Protein AF-A0A537VTG2-F1 (afdb_monomer_lite)

Structure (mmCIF, N/CA/C/O backbone):
data_AF-A0A537VTG2-F1
#
_entry.id   AF-A0A537VTG2-F1
#
loop_
_atom_site.group_PDB
_atom_site.id
_atom_site.type_symbol
_atom_site.label_atom_id
_atom_site.label_alt_id
_atom_site.label_comp_id
_atom_site.label_asym_id
_atom_site.label_entity_id
_atom_site.label_seq_id
_atom_site.pdbx_PDB_ins_code
_atom_site.Cartn_x
_atom_site.Cartn_y
_atom_site.Cartn_z
_atom_site.occupancy
_atom_site.B_iso_or_equiv
_atom_site.auth_seq_id
_atom_site.auth_comp_id
_atom_site.auth_asym_id
_atom_site.auth_atom_id
_atom_site.pdbx_PDB_model_num
ATOM 1 N N . MET A 1 1 ? 3.039 9.507 -6.081 1.00 64.75 1 MET A N 1
ATOM 2 C CA . MET A 1 1 ? 4.229 8.633 -5.942 1.00 64.75 1 MET A CA 1
ATOM 3 C C . MET A 1 1 ? 4.129 7.365 -6.793 1.00 64.75 1 MET A C 1
ATOM 5 O O . MET A 1 1 ? 4.999 7.167 -7.626 1.00 64.75 1 MET A O 1
ATOM 9 N N . ALA A 1 2 ? 3.069 6.552 -6.670 1.00 69.94 2 ALA A N 1
ATOM 10 C CA . ALA A 1 2 ? 2.929 5.300 -7.438 1.00 69.94 2 ALA A CA 1
ATOM 11 C C . ALA A 1 2 ? 2.891 5.485 -8.973 1.00 69.94 2 ALA A C 1
ATOM 13 O O . ALA A 1 2 ? 3.510 4.711 -9.693 1.00 69.94 2 ALA A O 1
ATOM 14 N N . LEU A 1 3 ? 2.238 6.549 -9.467 1.00 78.69 3 LEU A N 1
ATOM 15 C CA . LEU A 1 3 ? 2.189 6.874 -10.901 1.00 78.69 3 LEU A CA 1
ATOM 16 C C . LEU A 1 3 ? 3.594 7.129 -11.484 1.00 78.69 3 LEU A C 1
ATOM 18 O O . LEU A 1 3 ? 3.914 6.649 -12.561 1.00 78.69 3 LEU A O 1
ATOM 22 N N . ILE A 1 4 ? 4.452 7.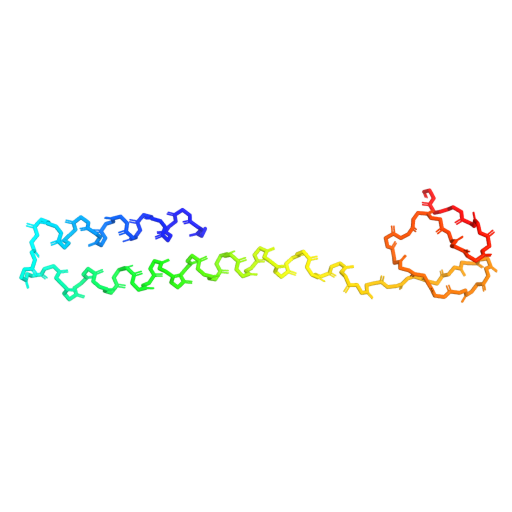837 -10.740 1.00 81.19 4 ILE A N 1
ATOM 23 C CA . ILE A 1 4 ? 5.824 8.173 -11.157 1.00 81.19 4 ILE A CA 1
ATOM 24 C C . ILE A 1 4 ? 6.693 6.910 -11.210 1.00 81.19 4 ILE A C 1
ATOM 26 O O . ILE A 1 4 ? 7.427 6.718 -12.174 1.00 81.19 4 ILE A O 1
ATOM 30 N N . GLY A 1 5 ? 6.567 6.020 -10.218 1.00 78.12 5 GLY A N 1
ATOM 31 C CA . GLY A 1 5 ? 7.267 4.731 -10.220 1.00 78.12 5 GLY A CA 1
ATOM 32 C C . GLY A 1 5 ? 6.892 3.864 -11.425 1.00 78.12 5 GLY A C 1
ATOM 33 O O . GLY A 1 5 ? 7.774 3.317 -12.079 1.00 78.12 5 GLY A O 1
ATOM 34 N N . PHE A 1 6 ? 5.601 3.806 -11.772 1.00 78.38 6 PHE A N 1
ATOM 35 C CA . PHE A 1 6 ? 5.117 3.060 -12.939 1.00 78.38 6 PHE A CA 1
ATOM 36 C C . PHE A 1 6 ? 5.622 3.642 -14.268 1.00 78.38 6 PHE A C 1
ATOM 38 O O . PHE A 1 6 ? 6.062 2.898 -15.143 1.00 78.38 6 PHE A O 1
ATOM 45 N N . VAL A 1 7 ? 5.623 4.973 -14.400 1.00 85.56 7 VAL A N 1
ATOM 46 C CA . VAL A 1 7 ? 6.138 5.663 -15.593 1.00 85.56 7 VAL A CA 1
ATOM 47 C C . VAL A 1 7 ? 7.637 5.411 -15.779 1.00 85.56 7 VAL A C 1
ATOM 49 O O . VAL A 1 7 ? 8.057 5.090 -16.886 1.00 85.56 7 VAL A O 1
ATOM 52 N N . LEU A 1 8 ? 8.446 5.479 -14.715 1.00 80.62 8 LEU A N 1
ATOM 53 C CA . LEU A 1 8 ? 9.888 5.195 -14.794 1.00 80.62 8 LEU A CA 1
ATOM 54 C C . LEU A 1 8 ? 10.179 3.741 -15.190 1.00 80.62 8 LEU A C 1
ATOM 56 O O . LEU A 1 8 ? 11.101 3.490 -15.965 1.00 80.62 8 LEU A O 1
ATOM 60 N N . LEU A 1 9 ? 9.368 2.797 -14.706 1.00 81.94 9 LEU A N 1
ATOM 61 C CA . LEU A 1 9 ? 9.480 1.377 -15.048 1.00 81.94 9 LEU A CA 1
ATOM 62 C C . LEU A 1 9 ? 9.181 1.137 -16.537 1.00 81.94 9 LEU A C 1
ATOM 64 O O . LEU A 1 9 ? 9.944 0.450 -17.214 1.00 81.94 9 LEU A O 1
ATOM 68 N N . LEU A 1 10 ? 8.121 1.761 -17.065 1.00 82.94 10 LEU A N 1
ATOM 69 C CA . LEU A 1 10 ? 7.780 1.709 -18.491 1.00 82.94 10 LEU A CA 1
ATOM 70 C C . LEU A 1 10 ? 8.865 2.342 -19.367 1.00 82.94 10 LEU A C 1
ATOM 72 O O . LEU A 1 10 ? 9.272 1.742 -20.358 1.00 82.94 10 LEU A O 1
ATOM 76 N N . VAL A 1 11 ? 9.365 3.523 -18.996 1.00 84.69 11 VAL A N 1
ATOM 77 C CA . VAL A 1 11 ? 10.418 4.216 -19.757 1.00 84.69 11 VAL A CA 1
ATOM 78 C C . VAL A 1 11 ? 11.719 3.406 -19.761 1.00 84.69 11 VAL A C 1
ATOM 80 O O . VAL A 1 11 ? 12.333 3.248 -20.816 1.00 84.69 11 VAL A O 1
ATOM 83 N N . GLY A 1 12 ? 12.118 2.838 -18.618 1.00 78.12 12 GLY A N 1
ATOM 84 C CA . GLY A 1 12 ? 13.292 1.966 -18.529 1.00 78.12 12 GLY A CA 1
ATOM 85 C C . GLY A 1 12 ? 13.155 0.698 -19.379 1.00 78.12 12 GLY A C 1
ATOM 86 O O . GLY A 1 12 ? 14.091 0.336 -20.090 1.00 78.12 12 GLY A O 1
ATOM 87 N N . LEU A 1 13 ? 11.975 0.069 -19.380 1.00 82.06 13 LEU A N 1
ATOM 88 C CA . LEU A 1 13 ? 11.685 -1.103 -20.211 1.00 82.06 13 LEU A CA 1
ATOM 89 C C . LEU A 1 13 ? 11.743 -0.770 -21.712 1.00 82.06 13 LEU A C 1
ATOM 91 O O . LEU A 1 13 ? 12.372 -1.496 -22.480 1.00 82.06 13 LEU A O 1
ATOM 95 N N . VAL A 1 14 ? 11.143 0.348 -22.129 1.00 84.06 14 VAL A N 1
ATOM 96 C CA . VAL A 1 14 ? 11.156 0.803 -23.530 1.00 84.06 14 VAL A CA 1
ATOM 97 C C . VAL A 1 14 ? 12.583 1.090 -24.010 1.00 84.06 14 VAL A C 1
ATOM 99 O O . VAL A 1 14 ? 12.943 0.686 -25.115 1.00 84.06 14 VAL A O 1
ATOM 102 N N . LEU A 1 15 ? 13.425 1.714 -23.177 1.00 75.88 15 LEU A N 1
ATOM 103 C CA . LEU A 1 15 ? 14.831 1.981 -23.510 1.00 75.88 15 LEU A CA 1
ATOM 104 C C . LEU A 1 15 ? 15.654 0.698 -23.700 1.00 75.88 15 LEU A C 1
ATOM 106 O O . LEU A 1 15 ? 16.479 0.638 -24.612 1.00 75.88 15 LEU A O 1
ATOM 110 N N . ILE A 1 16 ? 15.412 -0.333 -22.886 1.00 78.56 16 ILE A N 1
ATOM 111 C CA . ILE A 1 16 ? 16.084 -1.637 -23.011 1.00 78.56 16 ILE A CA 1
ATOM 112 C C . ILE A 1 16 ? 15.653 -2.360 -24.295 1.00 78.56 16 ILE A C 1
ATOM 114 O O . ILE A 1 16 ? 16.496 -2.947 -24.971 1.00 78.56 16 ILE A O 1
ATOM 118 N N . VAL A 1 17 ? 14.365 -2.294 -24.654 1.00 81.50 17 VAL A N 1
ATOM 119 C CA . VAL A 1 17 ? 13.825 -2.943 -25.863 1.00 81.50 17 VAL A CA 1
ATOM 120 C C . VAL A 1 17 ? 14.290 -2.242 -27.141 1.00 81.50 17 VAL A C 1
ATOM 122 O O . VAL A 1 17 ? 14.648 -2.915 -28.105 1.00 81.50 17 VAL A O 1
ATOM 125 N N . MET A 1 18 ? 14.311 -0.904 -27.168 1.00 80.19 18 MET A N 1
ATOM 126 C CA . MET A 1 18 ? 14.710 -0.157 -28.367 1.00 80.19 18 MET A CA 1
ATOM 127 C C . MET A 1 18 ? 16.223 -0.156 -28.615 1.00 80.19 18 MET A C 1
ATOM 129 O O . MET A 1 18 ? 16.636 -0.040 -29.766 1.00 80.19 18 MET A O 1
ATOM 133 N N . ASN A 1 19 ? 17.058 -0.251 -27.574 1.00 72.50 19 ASN A N 1
ATOM 134 C CA . ASN A 1 19 ? 18.515 -0.235 -27.726 1.00 72.50 19 ASN A CA 1
ATOM 135 C C . ASN A 1 19 ? 19.215 -1.037 -26.612 1.00 72.50 19 ASN A C 1
ATOM 137 O O . ASN A 1 19 ? 19.672 -0.460 -25.623 1.00 72.50 19 ASN A O 1
ATOM 141 N N . PRO A 1 20 ? 19.364 -2.364 -26.765 1.00 72.31 20 PRO A N 1
ATOM 142 C CA . PRO A 1 20 ? 19.881 -3.228 -25.702 1.00 72.31 20 PRO A CA 1
ATOM 143 C C . PRO A 1 20 ? 21.350 -2.958 -25.324 1.00 72.31 20 PRO A C 1
ATOM 145 O O . PRO A 1 20 ? 21.721 -3.176 -24.170 1.00 72.31 20 PRO A O 1
ATOM 148 N N . LEU A 1 21 ? 22.182 -2.447 -26.247 1.00 66.88 21 LEU A N 1
ATOM 149 C CA . LEU A 1 21 ? 23.603 -2.164 -25.978 1.00 66.88 21 LEU A CA 1
ATOM 150 C C . LEU A 1 21 ? 23.847 -0.850 -25.214 1.00 66.88 21 LEU A C 1
ATOM 152 O O . LEU A 1 21 ? 24.661 -0.831 -24.299 1.00 66.88 21 LEU A O 1
ATOM 156 N N . LEU A 1 22 ? 23.168 0.247 -25.576 1.00 64.12 22 LEU A N 1
ATOM 157 C CA . LEU A 1 22 ? 23.336 1.553 -24.907 1.00 64.12 22 LEU A CA 1
ATOM 158 C C . LEU A 1 22 ? 22.331 1.773 -23.765 1.00 64.12 22 LEU A C 1
ATOM 160 O O . LEU A 1 22 ? 22.592 2.547 -22.847 1.00 64.12 22 LEU A O 1
ATOM 164 N N . GLY A 1 23 ? 21.174 1.111 -23.821 1.00 61.69 23 GLY A N 1
ATOM 165 C CA . GLY A 1 23 ? 20.061 1.311 -22.896 1.00 61.69 23 GLY A CA 1
ATOM 166 C C . GLY A 1 23 ? 20.138 0.479 -21.619 1.00 61.69 23 GLY A C 1
ATOM 167 O O . GLY A 1 23 ? 19.407 0.765 -20.676 1.00 61.69 23 GLY A O 1
ATOM 168 N N . SER A 1 24 ? 21.018 -0.522 -21.540 1.00 70.25 24 SER A N 1
ATOM 169 C CA . SER A 1 24 ? 21.087 -1.436 -20.392 1.00 70.25 24 SER A CA 1
ATOM 170 C C . SER A 1 24 ? 21.541 -0.729 -19.109 1.00 70.25 24 SER A C 1
ATOM 172 O O . SER A 1 24 ? 20.928 -0.935 -18.066 1.00 70.25 24 SER A O 1
ATOM 174 N N . ILE 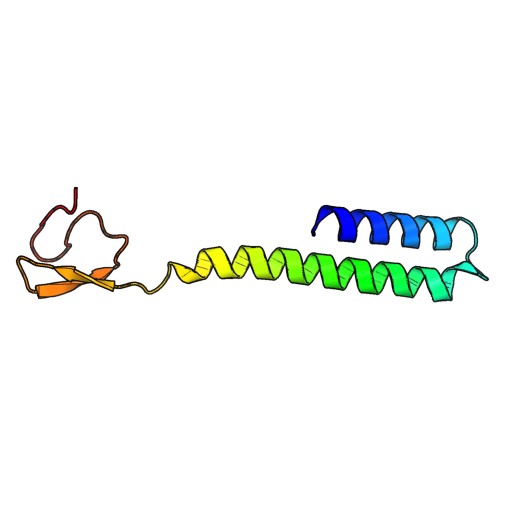A 1 25 ? 22.530 0.167 -19.178 1.00 78.38 25 ILE A N 1
ATOM 175 C CA . ILE A 1 25 ? 23.034 0.907 -18.005 1.00 78.38 25 ILE A CA 1
ATOM 176 C C . ILE A 1 25 ? 22.009 1.942 -17.484 1.00 78.38 25 ILE A C 1
ATOM 178 O O . ILE A 1 25 ? 21.628 1.859 -16.313 1.00 78.38 25 ILE A O 1
ATOM 182 N N . PRO A 1 26 ? 21.494 2.889 -18.298 1.00 77.88 26 PRO A N 1
ATOM 183 C CA . PRO A 1 26 ? 20.490 3.849 -17.828 1.00 77.88 26 PRO A CA 1
ATOM 184 C C . PRO A 1 26 ? 19.110 3.211 -17.581 1.00 77.88 26 PRO A C 1
ATOM 186 O O . PRO A 1 26 ? 18.383 3.646 -16.689 1.00 77.88 26 PRO A O 1
ATOM 189 N N . GLY A 1 27 ? 18.742 2.163 -18.325 1.00 77.50 27 GLY A N 1
ATOM 190 C CA . GLY A 1 27 ? 17.455 1.475 -18.193 1.00 77.50 27 GLY A CA 1
ATOM 191 C C . GLY A 1 27 ? 17.327 0.695 -16.885 1.00 77.50 27 GLY A C 1
ATOM 192 O O . GLY A 1 27 ? 16.319 0.835 -16.192 1.00 77.50 27 GLY A O 1
ATOM 193 N N . LEU A 1 28 ? 18.366 -0.054 -16.489 1.00 80.00 28 LEU A N 1
ATOM 194 C CA . LEU A 1 28 ? 18.401 -0.735 -15.186 1.00 80.00 28 LEU A CA 1
ATOM 195 C C . LEU A 1 28 ? 18.286 0.256 -14.027 1.00 80.00 28 LEU A C 1
ATOM 197 O O . LEU A 1 28 ? 17.573 -0.014 -13.061 1.00 80.00 28 LEU A O 1
ATOM 201 N N . PHE A 1 29 ? 18.937 1.416 -14.141 1.00 84.25 29 PHE A N 1
ATOM 202 C CA . PHE A 1 29 ? 18.856 2.460 -13.125 1.00 84.25 29 PHE A CA 1
ATOM 203 C C . PHE A 1 29 ? 17.425 2.997 -12.971 1.00 84.25 29 PHE A C 1
ATOM 205 O O . PHE A 1 29 ? 16.911 3.076 -11.856 1.00 84.25 29 PHE A O 1
ATOM 212 N N . LEU A 1 30 ? 16.740 3.295 -14.081 1.00 81.75 30 LEU A N 1
ATOM 213 C CA . LEU A 1 30 ? 15.350 3.768 -14.060 1.00 81.75 30 LEU A CA 1
ATOM 214 C C . LEU A 1 30 ? 14.382 2.719 -13.496 1.00 81.75 30 LEU A C 1
ATOM 216 O O . LEU A 1 30 ? 13.491 3.069 -12.720 1.00 81.75 30 LEU A O 1
ATOM 220 N N . ILE A 1 31 ? 14.580 1.439 -13.824 1.00 81.94 31 ILE A N 1
ATOM 221 C CA . ILE A 1 31 ? 13.772 0.337 -13.280 1.00 81.94 31 ILE A CA 1
ATOM 222 C C . ILE A 1 31 ? 14.010 0.186 -11.774 1.00 81.94 31 ILE A C 1
ATOM 224 O O . ILE A 1 31 ? 13.045 0.070 -11.018 1.00 81.94 31 ILE A O 1
ATOM 228 N N . ALA A 1 32 ? 15.265 0.237 -11.320 1.00 84.56 32 ALA A N 1
ATOM 229 C CA . ALA A 1 32 ? 15.601 0.156 -9.901 1.00 84.56 32 ALA A CA 1
ATOM 230 C C . ALA A 1 32 ? 14.965 1.307 -9.105 1.00 84.56 32 ALA A C 1
ATOM 232 O O . ALA A 1 32 ? 14.305 1.067 -8.093 1.00 84.56 32 ALA A O 1
ATOM 233 N N . VAL A 1 33 ? 15.078 2.546 -9.594 1.00 88.00 33 VAL A N 1
ATOM 234 C CA . VAL A 1 33 ? 14.438 3.717 -8.970 1.00 88.00 33 VAL A CA 1
ATOM 235 C C . VAL A 1 33 ? 12.911 3.584 -8.989 1.00 88.00 33 VAL A C 1
ATOM 237 O O . VAL A 1 33 ? 12.260 3.850 -7.976 1.00 88.00 33 VAL A O 1
ATOM 240 N N . GLY A 1 34 ? 12.329 3.124 -10.100 1.00 84.06 34 GLY A N 1
ATOM 241 C CA . GLY A 1 34 ? 10.893 2.872 -10.223 1.00 84.06 34 GLY A CA 1
ATOM 242 C C . GLY A 1 34 ? 10.381 1.856 -9.198 1.00 84.06 34 GLY A C 1
ATOM 243 O O . GLY A 1 34 ? 9.388 2.124 -8.518 1.00 84.06 34 GLY A O 1
ATOM 244 N N . LEU A 1 35 ? 11.089 0.735 -9.023 1.00 85.62 35 LEU A N 1
ATOM 245 C CA . LEU A 1 35 ? 10.770 -0.293 -8.025 1.00 85.62 35 LEU A CA 1
ATOM 246 C C . LEU A 1 35 ? 10.891 0.231 -6.593 1.00 85.62 35 LEU A C 1
ATOM 248 O O . LEU A 1 35 ? 9.997 -0.017 -5.785 1.00 85.62 35 LEU A O 1
ATOM 252 N N . VAL A 1 36 ? 11.944 0.991 -6.280 1.00 88.00 36 VAL A N 1
ATOM 253 C CA . VAL A 1 36 ? 12.130 1.594 -4.949 1.00 88.00 36 VAL A CA 1
ATOM 254 C C . VAL A 1 36 ? 10.989 2.560 -4.624 1.00 88.00 36 VAL A C 1
ATOM 256 O O . VAL A 1 36 ? 10.398 2.476 -3.547 1.00 88.00 36 VAL A O 1
ATOM 259 N N . LEU A 1 37 ? 10.618 3.440 -5.558 1.00 83.62 37 LEU A N 1
ATOM 260 C CA . LEU A 1 37 ? 9.503 4.376 -5.371 1.00 83.62 37 LEU A CA 1
ATOM 261 C C . LEU A 1 37 ? 8.156 3.660 -5.220 1.00 83.62 37 LEU A C 1
ATOM 263 O O . LEU A 1 37 ? 7.303 4.103 -4.444 1.00 83.62 37 LEU A O 1
ATOM 267 N N . LEU A 1 38 ? 7.955 2.561 -5.948 1.00 81.94 38 LEU A N 1
ATOM 268 C CA . LEU A 1 38 ? 6.733 1.767 -5.874 1.00 81.94 38 LEU A CA 1
ATOM 269 C C . LEU A 1 38 ? 6.651 1.006 -4.543 1.00 81.94 38 LEU A C 1
ATOM 271 O O . LEU A 1 38 ? 5.614 1.063 -3.882 1.00 81.94 38 LEU A O 1
ATOM 275 N N . ALA A 1 39 ? 7.752 0.402 -4.091 1.00 82.12 39 ALA A N 1
ATOM 276 C CA . ALA A 1 39 ? 7.855 -0.251 -2.788 1.00 82.12 39 ALA A CA 1
ATOM 277 C C . ALA A 1 39 ? 7.623 0.736 -1.633 1.00 82.12 39 ALA A C 1
ATOM 279 O O . ALA A 1 39 ? 6.802 0.467 -0.759 1.00 82.12 39 ALA A O 1
ATOM 280 N N . LEU A 1 40 ? 8.260 1.913 -1.664 1.00 81.75 40 LEU A N 1
ATOM 281 C CA . LEU A 1 40 ? 8.023 2.981 -0.683 1.00 81.75 40 LEU A CA 1
ATOM 282 C C . LEU A 1 40 ? 6.560 3.440 -0.684 1.00 81.75 40 LEU A C 1
ATOM 284 O O . LEU A 1 40 ? 5.978 3.650 0.378 1.00 81.75 40 LEU A O 1
ATOM 288 N N . GLY A 1 41 ? 5.942 3.557 -1.862 1.00 78.75 41 GLY A N 1
ATOM 289 C CA . GLY A 1 41 ? 4.526 3.898 -1.990 1.00 78.75 41 GLY A CA 1
ATOM 290 C C . GLY A 1 41 ? 3.596 2.848 -1.376 1.00 78.75 41 GLY A C 1
ATOM 291 O O . GLY A 1 41 ? 2.651 3.210 -0.676 1.00 78.75 41 GLY A O 1
ATOM 292 N N . VAL A 1 42 ? 3.858 1.559 -1.604 1.00 78.50 42 VAL A N 1
ATOM 293 C CA . VAL A 1 42 ? 3.066 0.455 -1.034 1.00 78.50 42 VAL A CA 1
ATOM 294 C C . VAL A 1 42 ? 3.260 0.366 0.479 1.00 78.50 42 VAL A C 1
ATOM 296 O O . VAL A 1 42 ? 2.276 0.285 1.214 1.00 78.50 42 VAL A O 1
ATOM 299 N N . LEU A 1 43 ? 4.503 0.464 0.958 1.00 73.06 43 LEU A N 1
ATOM 300 C CA . LEU A 1 43 ? 4.825 0.463 2.387 1.00 73.06 43 LEU A CA 1
ATOM 301 C C . LEU A 1 43 ? 4.157 1.638 3.111 1.00 73.06 43 LEU A C 1
ATOM 303 O O . LEU A 1 43 ? 3.520 1.432 4.140 1.00 73.06 43 LEU A O 1
ATOM 307 N N . ALA A 1 44 ? 4.200 2.846 2.543 1.00 71.31 44 ALA A N 1
ATOM 308 C CA . ALA A 1 44 ? 3.524 4.010 3.117 1.00 71.31 44 ALA A CA 1
ATOM 309 C C . ALA A 1 44 ? 2.001 3.817 3.232 1.00 71.31 44 ALA A C 1
ATOM 311 O O . ALA A 1 44 ? 1.395 4.259 4.208 1.00 71.31 44 ALA A O 1
ATOM 312 N N . ARG A 1 45 ? 1.367 3.122 2.275 1.00 66.12 45 ARG A N 1
ATOM 313 C CA . ARG A 1 45 ? -0.066 2.791 2.370 1.00 66.12 45 ARG A CA 1
ATOM 314 C C . ARG A 1 45 ? -0.355 1.687 3.386 1.00 66.12 45 ARG A C 1
ATOM 316 O O . ARG A 1 45 ? -1.365 1.771 4.078 1.00 66.12 45 ARG A O 1
ATOM 323 N N . GLY A 1 46 ? 0.528 0.697 3.510 1.00 60.84 46 GLY A N 1
ATOM 324 C CA . GLY A 1 46 ? 0.399 -0.386 4.489 1.00 60.84 46 GLY A CA 1
ATOM 325 C C . GLY A 1 46 ? 0.558 0.082 5.939 1.00 60.84 46 GLY A C 1
ATOM 326 O O . GLY A 1 46 ? -0.201 -0.339 6.809 1.00 60.84 46 GLY A O 1
ATOM 327 N N . VAL A 1 47 ? 1.480 1.014 6.201 1.00 60.38 47 VAL A N 1
ATOM 328 C CA . VAL A 1 47 ? 1.708 1.572 7.549 1.00 60.38 47 VAL A CA 1
ATOM 329 C C . VAL A 1 47 ? 0.482 2.340 8.065 1.00 60.38 47 VAL A C 1
ATOM 331 O O . VAL A 1 47 ? 0.165 2.258 9.251 1.00 60.38 47 VAL A O 1
ATOM 334 N N . GLY A 1 48 ? -0.274 3.011 7.189 1.00 58.19 48 GLY A N 1
ATOM 335 C CA . GLY A 1 48 ? -1.519 3.688 7.574 1.00 58.19 48 GLY A CA 1
ATOM 336 C C . GLY A 1 48 ? -2.606 2.740 8.100 1.00 58.19 48 GLY A C 1
ATOM 337 O O . GLY A 1 48 ? -3.341 3.104 9.014 1.00 58.19 48 GLY A O 1
ATOM 338 N N . ALA A 1 49 ? -2.677 1.508 7.584 1.00 56.56 49 ALA A N 1
ATOM 339 C CA . ALA A 1 49 ? -3.638 0.503 8.047 1.00 56.56 49 ALA A CA 1
ATOM 340 C C . ALA A 1 49 ? -3.276 -0.072 9.431 1.00 56.56 49 ALA A C 1
ATOM 342 O O . ALA A 1 49 ? -4.157 -0.467 10.192 1.00 56.56 49 ALA A O 1
ATOM 343 N N . LEU A 1 50 ? -1.986 -0.081 9.780 1.00 54.88 50 LEU A N 1
ATOM 344 C CA . LEU A 1 50 ? -1.488 -0.570 11.069 1.00 54.88 50 LEU A CA 1
ATOM 345 C C . LEU A 1 50 ? -1.535 0.494 12.172 1.00 54.88 50 LEU A C 1
ATOM 347 O O . LEU A 1 50 ? -1.642 0.140 13.342 1.00 54.88 50 LEU A O 1
ATOM 351 N N . ALA A 1 51 ? -1.535 1.784 11.825 1.00 59.00 51 ALA A N 1
ATOM 352 C CA . ALA A 1 51 ? -1.574 2.883 12.797 1.00 59.00 51 ALA A CA 1
ATOM 353 C C . ALA A 1 51 ? -2.848 2.906 13.674 1.00 59.00 51 ALA A C 1
ATOM 355 O O . ALA A 1 51 ? -2.849 3.512 14.744 1.00 59.00 51 ALA A O 1
ATOM 356 N N . GLY A 1 52 ? -3.927 2.234 13.255 1.00 58.00 52 GLY A N 1
ATOM 357 C CA . GLY A 1 52 ? -5.148 2.060 14.054 1.00 58.00 52 GLY A CA 1
ATOM 358 C C . GLY A 1 52 ? -5.177 0.794 14.921 1.00 58.00 52 GLY A C 1
ATOM 359 O O . GLY A 1 52 ? -6.004 0.693 15.831 1.00 58.00 52 GLY A O 1
ATOM 360 N N . ILE A 1 53 ? -4.285 -0.171 14.674 1.00 60.22 53 ILE A N 1
ATOM 361 C CA . ILE A 1 53 ? -4.269 -1.470 15.355 1.00 60.22 53 ILE A CA 1
ATOM 362 C C . ILE A 1 53 ? -3.447 -1.323 16.639 1.00 60.22 53 ILE A C 1
ATOM 364 O O . ILE A 1 53 ? -2.246 -1.560 16.667 1.00 60.22 53 ILE A O 1
ATOM 368 N N . GLY A 1 54 ? -4.096 -0.882 17.715 1.00 66.75 54 GLY A N 1
ATOM 369 C CA . GLY A 1 54 ? -3.464 -0.791 19.037 1.00 66.75 54 GLY A CA 1
ATOM 370 C C . GLY A 1 54 ? -3.917 0.387 19.889 1.00 66.75 54 GLY A C 1
ATOM 371 O O . GLY A 1 54 ? -3.613 0.428 21.079 1.00 66.75 54 GLY A O 1
ATOM 372 N N . SER A 1 55 ? -4.682 1.327 19.329 1.00 78.38 55 SER A N 1
ATOM 373 C CA . SER A 1 55 ? -5.309 2.361 20.149 1.00 78.38 55 SER A CA 1
ATOM 374 C C . SER A 1 55 ? -6.361 1.710 21.053 1.00 78.38 55 SER A C 1
ATOM 376 O O . SER A 1 55 ? -7.271 1.031 20.570 1.00 78.38 55 SER A O 1
ATOM 378 N N . THR A 1 56 ? -6.225 1.888 22.367 1.00 88.12 56 THR A N 1
ATOM 379 C CA . THR A 1 56 ? -7.201 1.440 23.371 1.00 88.12 56 THR A CA 1
ATOM 380 C C . THR A 1 56 ? -7.777 2.637 24.111 1.00 88.12 56 THR A C 1
ATOM 382 O O . THR A 1 56 ? -7.015 3.5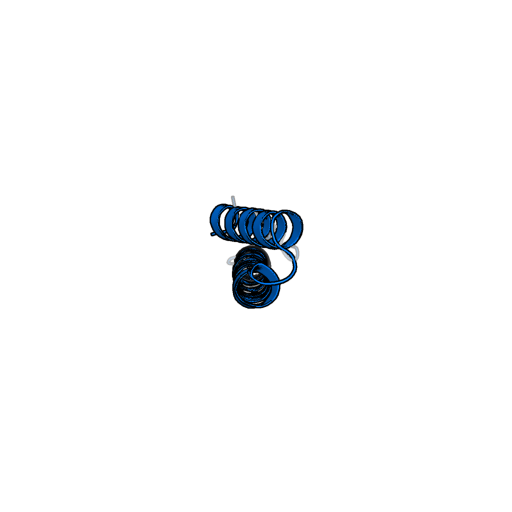12 24.523 1.00 88.12 56 THR A O 1
ATOM 385 N N . LYS A 1 57 ? -9.087 2.637 24.355 1.00 87.88 57 LYS A N 1
ATOM 386 C CA . LYS A 1 57 ? -9.784 3.627 25.181 1.00 87.88 57 LYS A CA 1
ATOM 387 C C . LYS A 1 57 ? -10.244 3.005 26.497 1.00 87.88 57 LYS A C 1
ATOM 389 O O . LYS A 1 57 ? -10.471 1.796 26.585 1.00 87.88 57 LYS A O 1
ATOM 394 N N . THR A 1 58 ? -10.374 3.835 27.524 1.00 91.69 58 THR A N 1
ATOM 395 C CA . THR A 1 58 ? -10.897 3.421 28.830 1.00 91.69 58 THR A CA 1
ATOM 396 C C . THR A 1 58 ? -12.403 3.644 28.864 1.00 91.69 58 THR A C 1
ATOM 398 O O . THR A 1 58 ? -12.884 4.707 28.475 1.00 91.69 58 THR A O 1
ATOM 401 N N . CYS A 1 59 ? -13.161 2.650 29.320 1.00 91.38 59 CYS A N 1
ATOM 402 C CA . CYS A 1 59 ? -14.599 2.798 29.483 1.00 91.38 59 CYS A CA 1
ATOM 403 C C . CYS A 1 59 ? -14.937 3.764 30.634 1.00 91.38 59 CYS A C 1
ATOM 405 O O . CYS A 1 59 ? -14.415 3.564 31.729 1.00 91.38 59 CYS A O 1
ATOM 407 N N . PRO A 1 60 ? -15.803 4.777 30.43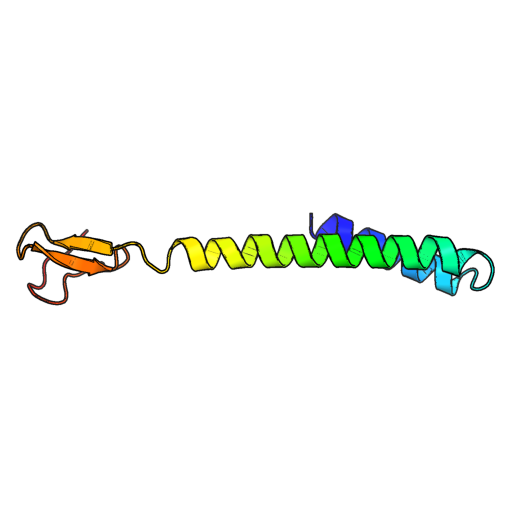0 1.00 88.88 60 PRO A N 1
ATOM 408 C CA . PRO A 1 60 ? -16.181 5.705 31.499 1.00 88.88 60 PRO A CA 1
ATOM 409 C C . PRO A 1 60 ? -17.007 5.025 32.599 1.00 88.88 60 PRO A C 1
ATOM 411 O O . PRO A 1 60 ? -16.956 5.446 33.748 1.00 88.88 60 PRO A O 1
ATOM 414 N N . ASP A 1 61 ? -17.723 3.956 32.249 1.00 92.62 61 ASP A N 1
ATOM 415 C CA . ASP A 1 61 ? -18.646 3.258 33.140 1.00 92.62 61 ASP A CA 1
ATOM 416 C C . ASP A 1 61 ? -17.924 2.196 33.992 1.00 92.62 61 ASP A C 1
ATOM 418 O O . ASP A 1 61 ? -17.838 2.300 35.214 1.00 92.62 61 ASP A O 1
ATOM 422 N N . CYS A 1 62 ? -17.280 1.218 33.346 1.00 93.00 62 CYS A N 1
ATOM 423 C CA . CYS A 1 62 ? -16.618 0.110 34.048 1.00 93.00 62 CYS A CA 1
ATOM 424 C C . CYS A 1 62 ? -15.092 0.241 34.173 1.00 93.00 62 CYS A C 1
ATOM 426 O O . CYS A 1 62 ? -14.445 -0.672 34.686 1.00 93.00 62 CYS A O 1
ATOM 428 N N . ARG A 1 63 ? -14.484 1.331 33.677 1.00 92.00 63 ARG A N 1
ATOM 429 C CA . ARG A 1 63 ? -13.022 1.578 33.695 1.00 92.00 63 ARG A CA 1
ATOM 430 C C . ARG A 1 63 ? -12.149 0.502 33.032 1.00 92.00 63 ARG A C 1
ATOM 432 O O . ARG A 1 63 ? -10.925 0.546 33.135 1.00 92.00 63 ARG A O 1
ATOM 439 N N . SER A 1 64 ? -12.746 -0.426 32.289 1.00 88.94 64 SER A N 1
ATOM 440 C CA . SER A 1 64 ? -12.009 -1.431 31.521 1.00 88.94 64 SER A CA 1
ATOM 441 C C . SER A 1 64 ? -11.298 -0.813 30.309 1.00 88.94 64 SER A C 1
ATOM 443 O O . SER A 1 64 ? -11.791 0.140 29.699 1.00 88.94 64 SER A O 1
ATOM 445 N N . LYS A 1 65 ? -10.136 -1.370 29.935 1.00 89.56 65 LYS A N 1
ATOM 446 C CA . LYS A 1 65 ? -9.462 -1.041 28.669 1.00 89.56 65 LYS A CA 1
ATOM 447 C C . LYS A 1 65 ? -10.079 -1.840 27.528 1.00 89.56 65 LYS A C 1
ATOM 449 O O . LYS A 1 65 ? -10.087 -3.074 27.535 1.00 89.56 65 LYS A O 1
ATOM 454 N N . ILE A 1 66 ? -10.556 -1.130 26.518 1.00 88.56 66 ILE A N 1
ATOM 455 C CA . ILE A 1 66 ? -11.155 -1.702 25.313 1.00 88.56 66 ILE A CA 1
ATOM 456 C C . ILE A 1 66 ? -10.481 -1.117 24.067 1.00 88.56 66 ILE A C 1
ATOM 458 O O . ILE A 1 66 ? -9.893 -0.038 24.145 1.00 88.56 66 ILE A O 1
ATOM 462 N N . PRO A 1 67 ? -10.535 -1.796 22.910 1.00 86.50 67 PRO A N 1
ATOM 463 C CA . PRO A 1 67 ? -10.030 -1.212 21.674 1.00 86.50 67 PRO A CA 1
ATOM 464 C C . PRO A 1 67 ? -10.767 0.097 21.361 1.00 86.50 67 PRO A C 1
ATOM 466 O O . PRO A 1 67 ? -11.984 0.184 21.513 1.00 86.50 67 PRO A O 1
ATOM 469 N N . SER A 1 68 ? -10.040 1.127 20.926 1.00 84.75 68 SER A N 1
ATOM 470 C CA . SER A 1 68 ? -10.607 2.446 20.614 1.00 84.75 68 SER A CA 1
ATOM 471 C C . SER A 1 68 ? -11.673 2.377 19.521 1.00 84.75 68 SER A C 1
ATOM 473 O O . SER A 1 68 ? -12.655 3.115 19.581 1.00 84.75 68 SER A O 1
ATOM 475 N N . ALA A 1 69 ? -11.521 1.426 18.596 1.00 82.62 69 ALA A N 1
ATOM 476 C CA . ALA A 1 69 ? -12.481 1.117 17.541 1.00 82.62 69 ALA A CA 1
ATOM 477 C C . ALA A 1 69 ? -13.763 0.410 18.031 1.00 82.62 69 ALA A C 1
ATOM 479 O O . ALA A 1 69 ? -14.674 0.203 17.241 1.00 82.62 69 ALA A O 1
ATOM 480 N N . ALA A 1 70 ? -13.860 0.012 19.306 1.00 82.44 70 ALA A N 1
ATOM 481 C CA . ALA A 1 70 ? -15.069 -0.623 19.821 1.00 82.44 70 ALA A CA 1
ATOM 482 C C . ALA A 1 70 ? -16.200 0.401 19.987 1.00 82.44 70 ALA A C 1
ATOM 484 O O . ALA A 1 70 ? -16.092 1.327 20.792 1.00 82.44 70 ALA A O 1
ATOM 485 N N . GLU A 1 71 ? -17.305 0.203 19.277 1.00 89.19 71 GLU A N 1
ATOM 486 C CA . GLU A 1 71 ? -18.539 0.988 19.436 1.00 89.19 71 GLU A CA 1
ATOM 487 C C . GLU A 1 71 ? -19.292 0.629 20.722 1.00 89.19 71 GLU A C 1
ATOM 489 O O . GLU A 1 71 ? -20.055 1.432 21.250 1.00 89.19 71 GLU A O 1
ATOM 494 N N . VAL A 1 72 ? -19.054 -0.566 21.269 1.00 91.19 72 VAL A N 1
ATOM 495 C CA . VAL A 1 72 ? -19.705 -1.056 22.487 1.00 91.19 72 VAL A CA 1
ATOM 496 C C . VAL A 1 72 ? -18.672 -1.673 23.423 1.00 91.19 72 VAL A C 1
ATOM 498 O O . VAL A 1 72 ? -17.807 -2.449 23.009 1.00 91.19 72 VAL A O 1
ATOM 501 N N . CYS A 1 73 ? -18.750 -1.344 24.710 1.00 91.75 73 CYS A N 1
ATOM 502 C CA . CYS A 1 73 ? -17.926 -1.971 25.729 1.00 91.75 73 CYS A CA 1
ATOM 503 C C . CYS A 1 73 ? -18.355 -3.433 25.921 1.00 91.75 73 CYS A C 1
ATOM 505 O O . CYS A 1 73 ? -19.469 -3.704 26.354 1.00 91.75 73 CYS A O 1
ATOM 507 N N . ARG A 1 74 ? -17.447 -4.384 25.677 1.00 89.44 74 ARG A N 1
ATOM 508 C CA . ARG A 1 74 ? -17.693 -5.827 25.878 1.00 89.44 74 ARG A CA 1
ATOM 509 C C . ARG A 1 74 ? -17.928 -6.254 27.332 1.00 89.44 74 ARG A C 1
ATOM 511 O O . ARG A 1 74 ? -18.363 -7.373 27.557 1.00 89.44 74 ARG A O 1
ATOM 518 N N . TYR A 1 75 ? -17.580 -5.403 28.299 1.00 91.25 75 TYR A N 1
ATOM 519 C CA . TYR A 1 75 ? -17.684 -5.726 29.723 1.00 91.25 75 TYR A CA 1
ATOM 520 C C . TYR A 1 75 ? -18.997 -5.230 30.334 1.00 91.25 75 TYR A C 1
ATOM 522 O O . TYR A 1 75 ? -19.658 -5.997 31.021 1.00 91.25 75 TYR A O 1
ATOM 530 N N . CYS A 1 76 ? -19.387 -3.975 30.075 1.00 93.31 76 CYS A N 1
ATOM 531 C CA . CYS A 1 76 ? -20.605 -3.387 30.651 1.00 93.31 76 CYS A CA 1
ATOM 532 C C . CYS A 1 76 ? -21.699 -3.042 29.632 1.00 93.31 76 CYS A C 1
ATOM 534 O O . CYS A 1 76 ? -22.783 -2.628 30.021 1.00 93.31 76 CYS A O 1
ATOM 536 N N . GLY A 1 77 ? -21.441 -3.181 28.329 1.00 91.19 77 GLY A N 1
ATOM 537 C CA . GLY A 1 77 ? -22.420 -2.861 27.287 1.00 91.19 77 GLY A CA 1
ATOM 538 C C . GLY A 1 77 ? -22.568 -1.368 26.967 1.00 91.19 77 GLY A C 1
ATOM 539 O O . GLY A 1 77 ? -23.412 -1.015 26.146 1.00 91.19 77 GLY A O 1
ATOM 540 N N . TYR A 1 78 ? -21.751 -0.489 27.560 1.00 91.00 78 TYR A N 1
ATOM 541 C CA . TYR A 1 78 ? -21.771 0.950 27.269 1.00 91.00 78 TYR A CA 1
ATOM 542 C C . TYR A 1 78 ? -21.514 1.229 25.780 1.00 91.00 78 TYR A C 1
ATOM 544 O O . TYR A 1 78 ? -20.514 0.757 25.233 1.00 91.00 78 TYR A O 1
ATOM 552 N N . ARG A 1 79 ? -22.394 2.001 25.130 1.00 90.31 79 ARG A N 1
ATOM 553 C CA . ARG A 1 79 ? -22.282 2.370 23.710 1.00 90.31 79 ARG A CA 1
ATOM 554 C C . ARG A 1 79 ? -21.600 3.727 23.547 1.00 90.31 79 ARG A C 1
ATOM 556 O O . ARG A 1 79 ? -22.037 4.713 24.128 1.00 90.31 79 ARG A O 1
ATOM 563 N N . TYR A 1 80 ? -20.558 3.762 22.727 1.00 82.62 80 TYR A N 1
ATOM 564 C CA . TYR A 1 80 ? -19.864 4.971 22.295 1.00 82.62 80 TYR A CA 1
ATOM 565 C C . TYR A 1 80 ? -20.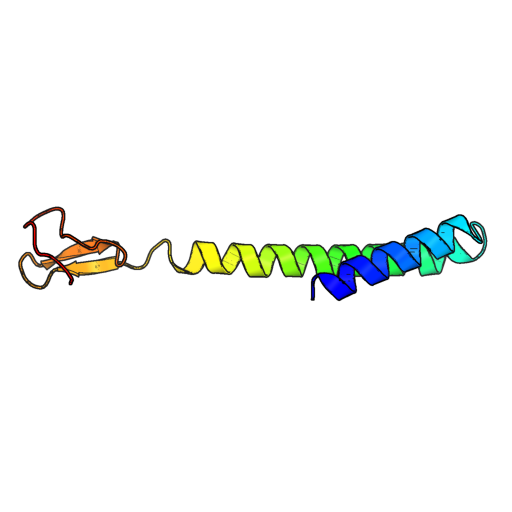502 5.414 20.971 1.00 82.62 80 TYR A C 1
ATOM 567 O O . TYR A 1 80 ? -20.002 5.047 19.910 1.00 82.62 80 TYR A O 1
ATOM 575 N N . GLN A 1 81 ? -21.665 6.071 21.050 1.00 75.62 81 GLN A N 1
ATOM 576 C CA 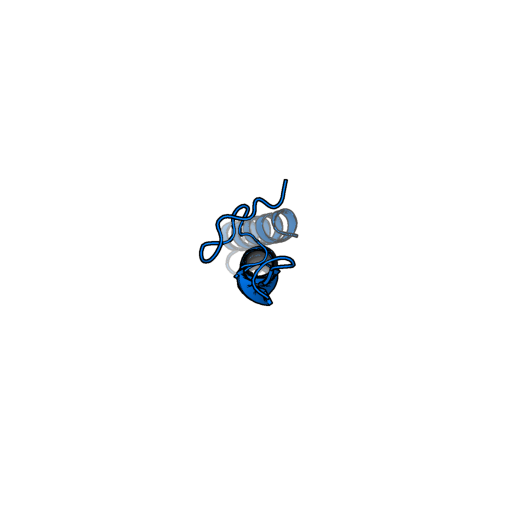. GLN A 1 81 ? -22.315 6.716 19.899 1.00 75.62 81 GLN A CA 1
ATOM 577 C C . GLN A 1 81 ? -21.603 8.011 19.512 1.00 75.62 81 GLN A C 1
ATOM 579 O O . GLN A 1 81 ? -21.056 8.672 20.425 1.00 75.62 81 GLN A O 1
#

Radius of gyration: 24.09 Å; chains: 1; bounding box: 46×14×62 Å

Sequence (81 aa):
MALIGFVLLLVGLVLIVMNPLLGSIPGLFLIAVGLVLLALGVLARGVGALAGIGSTKTCPDCRSKIPSAAEVCRYCGYRYQ

Foldseek 3Di:
DLVQLVVLLVVLVVQCVVDVPPSVVVSVVSNVVSVVVNVVVVVVVVVVVCVQVPDWDADPPPRDTDRPPDQADPPPGDGDD

Secondary structure (DSSP, 8-state):
-HHHHHHHHHHHHHHHHH-HHHHHHHHHHHHHHHHHHHHHHHHHHHHHHHTTTT-EEE-TTT--EEETT-SB-TTT--B--

pLDDT: mean 79.54, std 10.11, range [54.88, 93.31]